Protein AF-A0A5D9CF40-F1 (afdb_monomer)

Foldseek 3Di:
DAEDAEEAEPVCLVVLLVVCVVPLADEYECARAAYYDVSVVVSVVVSVYHYDYDPCDHPVVPDDPPPNDPPPDD

Organism: NCBI:txid2606412

Solvent-accessible surface area (backbone atoms only — not comparable to full-atom values): 4499 Å² total; per-residue (Å²): 117,48,79,44,54,46,73,41,46,69,81,49,35,61,63,48,51,52,54,45,69,78,41,82,84,51,43,34,34,39,54,57,16,59,41,68,31,68,64,40,52,50,50,53,60,73,65,70,53,60,74,42,67,54,90,87,47,45,39,70,58,78,50,73,89,75,76,80,74,77,74,78,80,129

Sequence (74 aa):
MILLSGIASVEDAEPLLAALIDQPGCAIDVTGLDRAHLAIVQLLCAAGRPLVSKPGEGFLRDLPAIGLIQISPR

Secondary structure (DSSP, 8-state):
-EEEEEEE-STTHHHHHHHHHHSTT--EEEEEEEEE-HHHHHHHHHHTPPEE--TT-THHHHS--SS-------

Nearest PDB structures (foldseek):
  7vba-assembly1_E  TM=5.087E-01  e=2.176E+00  Homo sapiens
  7wbx-assembly1_E  TM=5.723E-01  e=2.842E+00  Komagataella phaffii

Radius of gyration: 11.72 Å; Cα contacts (8 Å, |Δi|>4): 91; chains: 1; bounding box: 25×29×28 Å

Mean predicted aligned error: 6.69 Å

pLDDT: mean 82.04, std 17.27, range [37.34, 97.38]

Structure (mmCIF, N/CA/C/O backbone):
data_AF-A0A5D9CF40-F1
#
_entry.id   AF-A0A5D9CF40-F1
#
loop_
_atom_site.group_PDB
_atom_site.id
_atom_site.type_symbol
_atom_site.label_atom_id
_atom_site.label_alt_id
_atom_site.label_comp_id
_atom_site.label_asym_id
_atom_site.label_entity_id
_atom_site.label_seq_id
_atom_site.pdbx_PDB_ins_code
_atom_site.Cartn_x
_atom_site.Cartn_y
_atom_site.Cartn_z
_atom_site.occupancy
_atom_site.B_iso_or_equiv
_atom_site.auth_seq_id
_atom_site.auth_comp_id
_atom_site.auth_asym_id
_atom_site.auth_atom_id
_atom_site.pdbx_PDB_model_num
ATOM 1 N N . MET A 1 1 ? -12.133 3.392 -2.950 1.00 84.19 1 MET A N 1
ATOM 2 C CA . MET A 1 1 ? -11.221 2.224 -2.951 1.00 84.19 1 MET A CA 1
ATOM 3 C C . MET A 1 1 ? -9.937 2.658 -3.628 1.00 84.19 1 MET A C 1
ATOM 5 O O . MET A 1 1 ? -10.041 3.331 -4.646 1.00 84.19 1 MET A O 1
ATOM 9 N N . ILE A 1 2 ? -8.769 2.334 -3.073 1.00 93.50 2 ILE A N 1
ATOM 10 C CA . ILE A 1 2 ? -7.473 2.588 -3.725 1.00 93.50 2 ILE A CA 1
ATOM 11 C C . ILE A 1 2 ? -7.065 1.304 -4.447 1.00 93.50 2 ILE A C 1
ATOM 13 O O . ILE A 1 2 ? -7.100 0.242 -3.834 1.00 93.50 2 ILE A O 1
ATOM 17 N N . LEU A 1 3 ? -6.715 1.392 -5.730 1.00 93.31 3 LEU A N 1
ATOM 18 C CA . LEU A 1 3 ? -6.274 0.253 -6.538 1.00 93.31 3 LEU A CA 1
ATOM 19 C C . LEU A 1 3 ? -4.780 0.386 -6.830 1.00 93.31 3 LEU A C 1
ATOM 21 O O . LEU A 1 3 ? -4.351 1.396 -7.382 1.00 93.31 3 LEU A O 1
ATOM 25 N N . LEU A 1 4 ? -4.013 -0.648 -6.498 1.00 93.06 4 LEU A N 1
ATOM 26 C CA . LEU A 1 4 ? -2.615 -0.792 -6.882 1.00 93.06 4 LEU A CA 1
ATOM 27 C C . LEU A 1 4 ? -2.490 -1.939 -7.886 1.00 93.06 4 LEU A C 1
ATOM 29 O O . LEU A 1 4 ? -3.005 -3.035 -7.666 1.00 93.06 4 LEU A O 1
ATOM 33 N N . SER A 1 5 ? -1.808 -1.682 -9.001 1.00 92.75 5 SER A N 1
ATOM 34 C CA . SER A 1 5 ? -1.632 -2.668 -10.068 1.00 92.75 5 SER A CA 1
ATOM 35 C C . SER A 1 5 ? -0.298 -2.506 -10.791 1.00 92.75 5 SER A C 1
ATOM 37 O O . SER A 1 5 ? 0.278 -1.420 -10.779 1.00 92.75 5 SER A O 1
ATOM 39 N N . GLY A 1 6 ? 0.189 -3.581 -11.413 1.00 92.31 6 GLY A N 1
ATOM 40 C CA . GLY A 1 6 ? 1.466 -3.615 -12.116 1.00 92.31 6 GLY A CA 1
ATOM 41 C C . GLY A 1 6 ? 2.651 -3.479 -11.163 1.00 92.31 6 GLY A C 1
ATOM 42 O O . GLY A 1 6 ? 2.747 -4.179 -10.154 1.00 92.31 6 GLY A O 1
ATOM 43 N N . ILE A 1 7 ? 3.567 -2.567 -11.478 1.00 92.44 7 ILE A N 1
ATOM 44 C CA . ILE A 1 7 ? 4.755 -2.295 -10.666 1.00 92.44 7 ILE A CA 1
ATOM 45 C C . ILE A 1 7 ? 4.566 -0.941 -9.984 1.00 92.44 7 ILE A C 1
ATOM 47 O O . ILE A 1 7 ? 4.562 0.081 -10.660 1.00 92.44 7 ILE A O 1
ATOM 51 N N . ALA A 1 8 ? 4.458 -0.938 -8.656 1.00 94.00 8 ALA A N 1
ATOM 52 C CA . ALA A 1 8 ? 4.465 0.285 -7.860 1.00 94.00 8 ALA A CA 1
ATOM 53 C C . ALA A 1 8 ? 5.911 0.653 -7.493 1.00 94.00 8 ALA A C 1
ATOM 55 O O . ALA A 1 8 ? 6.594 -0.069 -6.759 1.00 94.00 8 ALA A O 1
ATOM 56 N N . SER A 1 9 ? 6.391 1.762 -8.033 1.00 95.44 9 SER A N 1
ATOM 57 C CA . SER A 1 9 ? 7.746 2.282 -7.870 1.00 95.44 9 SER A CA 1
A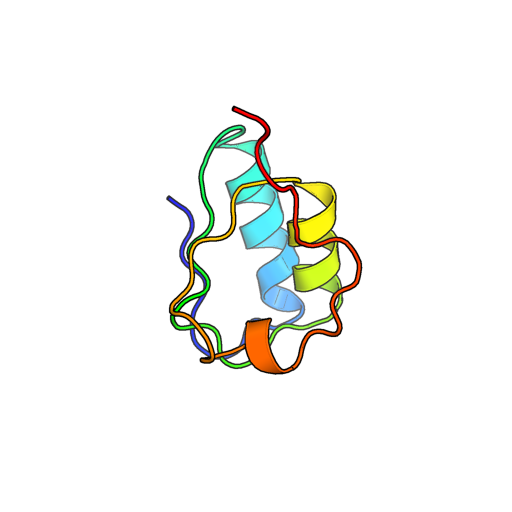TOM 58 C C . SER A 1 9 ? 7.857 3.222 -6.659 1.00 95.44 9 SER A C 1
ATOM 60 O O . SER A 1 9 ? 6.912 3.398 -5.895 1.00 95.44 9 SER A O 1
ATOM 62 N N . VAL A 1 10 ? 9.032 3.821 -6.442 1.00 96.06 10 VAL A N 1
ATOM 63 C CA . VAL A 1 10 ? 9.202 4.847 -5.396 1.00 96.06 10 VAL A CA 1
ATOM 64 C C . VAL A 1 10 ? 8.455 6.145 -5.726 1.00 96.06 10 VAL A C 1
ATOM 66 O O . VAL A 1 10 ? 8.010 6.833 -4.813 1.00 96.06 10 VAL A O 1
ATOM 69 N N . GLU A 1 11 ? 8.279 6.456 -7.011 1.00 97.38 11 GLU A N 1
ATOM 70 C CA . GLU A 1 11 ? 7.615 7.678 -7.487 1.00 97.38 11 GLU A CA 1
ATOM 71 C C . GLU A 1 11 ? 6.114 7.668 -7.160 1.00 97.38 11 GLU A C 1
ATOM 73 O O . GLU A 1 11 ? 5.507 8.714 -6.950 1.00 97.38 11 GLU A O 1
ATOM 78 N N . ASP A 1 12 ? 5.535 6.475 -7.003 1.00 96.50 12 ASP A N 1
ATOM 79 C CA . ASP A 1 12 ? 4.128 6.281 -6.647 1.00 96.50 12 ASP A CA 1
ATOM 80 C C . ASP A 1 12 ? 3.846 6.496 -5.147 1.00 96.50 12 ASP A C 1
ATOM 82 O O . ASP A 1 12 ? 2.687 6.514 -4.725 1.00 96.50 12 ASP A O 1
ATOM 86 N N . ALA A 1 13 ? 4.883 6.672 -4.317 1.00 96.25 13 ALA A N 1
ATOM 87 C CA . ALA A 1 13 ? 4.734 6.769 -2.865 1.00 96.25 13 ALA A CA 1
ATOM 88 C C . ALA A 1 13 ? 4.025 8.055 -2.423 1.00 96.25 13 ALA A C 1
ATOM 90 O O . ALA A 1 13 ? 3.161 8.014 -1.548 1.00 96.25 13 ALA A O 1
ATOM 91 N N . GLU A 1 14 ? 4.360 9.192 -3.028 1.00 97.25 14 GLU A N 1
ATOM 92 C CA . GLU A 1 14 ? 3.727 10.471 -2.701 1.00 97.25 14 GLU A CA 1
ATOM 93 C C . GLU A 1 14 ? 2.246 10.514 -3.134 1.00 97.25 14 GLU A C 1
ATOM 95 O O . GLU A 1 14 ? 1.400 10.803 -2.280 1.00 97.25 14 GLU A O 1
ATOM 100 N N . PRO A 1 15 ? 1.879 10.129 -4.378 1.00 95.88 15 PRO A N 1
ATOM 101 C CA . PRO A 1 15 ? 0.477 9.983 -4.771 1.00 95.88 15 PRO A CA 1
ATOM 102 C C . PRO A 1 15 ? -0.308 9.025 -3.869 1.00 95.88 15 PRO A C 1
ATOM 104 O O . PRO A 1 15 ? -1.447 9.316 -3.493 1.00 95.88 15 PRO A O 1
ATOM 107 N N . LEU A 1 16 ? 0.298 7.897 -3.481 1.00 95.69 16 LEU A N 1
ATOM 108 C CA . LEU A 1 16 ? -0.329 6.943 -2.572 1.00 95.69 16 LEU A CA 1
ATOM 109 C C . LEU A 1 16 ? -0.569 7.562 -1.192 1.00 95.69 16 LEU A C 1
ATOM 111 O O . LEU A 1 16 ? -1.674 7.449 -0.667 1.00 95.69 16 LEU A O 1
ATOM 115 N N . LEU A 1 17 ? 0.421 8.237 -0.607 1.00 96.25 17 LEU A N 1
ATOM 116 C CA . LEU A 1 17 ? 0.272 8.892 0.693 1.00 96.25 17 LEU A CA 1
ATOM 117 C C . LEU A 1 17 ? -0.849 9.939 0.670 1.00 96.25 17 LEU A C 1
ATOM 119 O O . LEU A 1 17 ? -1.675 9.962 1.583 1.00 96.25 17 LEU A O 1
ATOM 123 N N . ALA A 1 18 ? -0.922 10.754 -0.384 1.00 96.81 18 ALA A N 1
ATOM 124 C CA . ALA A 1 18 ? -1.993 11.731 -0.554 1.00 96.81 18 ALA A CA 1
ATOM 125 C C . ALA A 1 18 ? -3.375 11.055 -0.602 1.00 96.81 18 ALA A C 1
ATOM 127 O O . ALA A 1 18 ? -4.282 11.449 0.133 1.00 96.81 18 ALA A O 1
ATOM 128 N N . ALA A 1 19 ? -3.522 9.984 -1.390 1.00 95.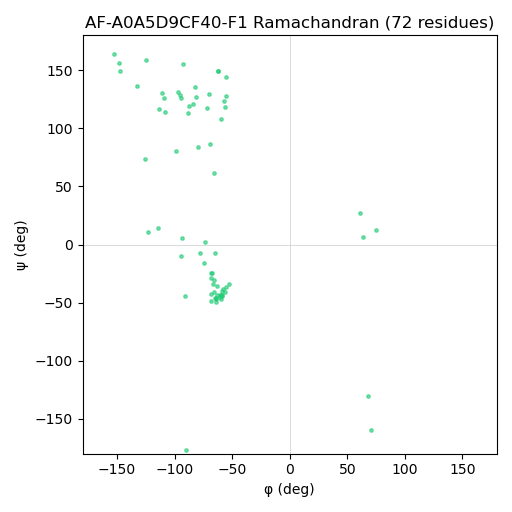75 19 ALA A N 1
ATOM 129 C CA . ALA A 1 19 ? -4.767 9.220 -1.476 1.00 95.75 19 ALA A CA 1
ATOM 130 C C . ALA A 1 19 ? -5.147 8.550 -0.145 1.00 95.75 19 ALA A C 1
ATOM 132 O O . ALA A 1 19 ? -6.327 8.461 0.205 1.00 95.75 19 ALA A O 1
ATOM 133 N N . LEU A 1 20 ? -4.155 8.084 0.620 1.00 94.56 20 LEU A N 1
ATOM 134 C CA . LEU A 1 20 ? -4.379 7.540 1.953 1.00 94.56 20 LEU A CA 1
ATOM 135 C C . LEU A 1 20 ? -4.916 8.640 2.882 1.00 94.56 20 LEU A C 1
ATOM 137 O O . LEU A 1 20 ? -5.948 8.437 3.518 1.00 94.56 20 LEU A O 1
ATOM 141 N N . ILE A 1 21 ? -4.285 9.811 2.935 1.00 94.81 21 ILE A N 1
ATOM 142 C CA . ILE A 1 21 ? -4.730 10.917 3.799 1.00 94.81 21 ILE A CA 1
ATOM 143 C C . ILE A 1 21 ? -6.161 11.359 3.460 1.00 94.81 21 ILE A C 1
ATOM 145 O O . ILE A 1 21 ? -6.969 11.533 4.370 1.00 94.81 21 ILE A O 1
ATOM 149 N N . ASP A 1 22 ? -6.486 11.480 2.172 1.00 96.00 22 ASP A N 1
ATOM 150 C CA . ASP A 1 22 ? -7.797 11.945 1.700 1.00 96.00 22 ASP A CA 1
ATOM 151 C C . ASP A 1 22 ? -8.945 10.975 2.047 1.00 96.00 22 ASP A C 1
ATOM 153 O O . ASP A 1 22 ? -10.075 11.383 2.307 1.00 96.00 22 ASP A O 1
ATOM 157 N N . GLN A 1 23 ? -8.660 9.669 2.114 1.00 92.12 23 GLN A N 1
ATOM 158 C CA . GLN A 1 23 ? -9.677 8.635 2.331 1.00 92.12 23 GLN A CA 1
ATOM 159 C C . GLN A 1 23 ? -9.336 7.721 3.525 1.00 92.12 23 GLN A C 1
ATOM 161 O O . GLN A 1 23 ? -8.983 6.556 3.316 1.00 92.12 23 GLN A O 1
ATOM 166 N N . PRO A 1 24 ? -9.466 8.179 4.787 1.00 83.75 24 PRO A N 1
ATOM 167 C CA . PRO A 1 24 ? -8.883 7.522 5.967 1.00 83.75 24 PRO A CA 1
ATOM 168 C C . PRO A 1 24 ? -9.413 6.121 6.348 1.00 83.75 24 PRO A C 1
ATOM 170 O O . PRO A 1 24 ? -8.819 5.479 7.204 1.00 83.75 24 PRO A O 1
ATOM 173 N N . GLY A 1 25 ? -10.462 5.591 5.713 1.00 87.94 25 GLY A N 1
ATOM 174 C CA . GLY A 1 25 ? -11.004 4.242 5.992 1.00 87.94 25 GLY A CA 1
ATOM 175 C C . GLY A 1 25 ? -11.058 3.313 4.777 1.00 87.94 25 GLY A C 1
ATOM 176 O O . GLY A 1 25 ? -11.730 2.285 4.792 1.00 87.94 25 GLY A O 1
ATOM 177 N N . CYS A 1 26 ? -10.422 3.710 3.681 1.00 90.06 26 CYS A N 1
ATOM 178 C CA . CYS A 1 26 ? -10.609 3.085 2.383 1.00 90.06 26 CYS A CA 1
ATOM 179 C C . CYS A 1 26 ? -9.782 1.800 2.234 1.00 90.06 26 CYS A C 1
ATOM 181 O O . CYS A 1 26 ? -8.566 1.831 2.418 1.00 90.06 26 CYS A O 1
ATOM 183 N N . ALA A 1 27 ? -10.427 0.688 1.868 1.00 91.56 27 ALA A N 1
ATOM 184 C CA . ALA A 1 27 ? -9.728 -0.554 1.538 1.00 91.56 27 ALA A CA 1
ATOM 185 C C . ALA A 1 27 ? -8.809 -0.374 0.318 1.00 91.56 27 ALA A C 1
ATOM 187 O O . ALA A 1 27 ? -9.098 0.425 -0.587 1.00 91.56 27 ALA A O 1
ATOM 188 N N . ILE A 1 28 ? -7.717 -1.138 0.304 1.00 92.62 28 ILE A N 1
ATOM 189 C CA . ILE A 1 28 ? -6.696 -1.094 -0.742 1.00 92.62 28 ILE A CA 1
ATOM 190 C C . ILE A 1 28 ? -6.721 -2.421 -1.491 1.00 92.62 28 ILE A C 1
ATOM 192 O O . ILE A 1 28 ? -6.455 -3.471 -0.910 1.00 92.62 28 ILE A O 1
ATOM 196 N N . ASP A 1 29 ? -7.048 -2.377 -2.774 1.00 91.38 29 ASP A N 1
ATOM 197 C CA . ASP A 1 29 ? -7.006 -3.540 -3.652 1.00 91.38 29 ASP A CA 1
ATOM 198 C C . ASP A 1 29 ? -5.605 -3.673 -4.254 1.00 91.38 29 ASP A C 1
ATOM 200 O O . ASP A 1 29 ? -5.121 -2.770 -4.938 1.00 91.38 29 ASP A O 1
ATOM 204 N N . VAL A 1 30 ? -4.954 -4.800 -3.970 1.00 91.19 30 VAL A N 1
ATOM 205 C CA . VAL A 1 30 ? -3.618 -5.157 -4.466 1.00 91.19 30 VAL A CA 1
ATOM 206 C C . VAL A 1 30 ? -3.661 -6.379 -5.387 1.00 91.19 30 VAL A C 1
ATOM 208 O O . VAL A 1 30 ? -2.628 -6.977 -5.673 1.00 91.19 30 VAL A O 1
ATOM 211 N N . THR A 1 31 ? -4.846 -6.773 -5.862 1.00 89.25 31 THR A N 1
ATOM 212 C CA . THR A 1 31 ? -5.044 -7.979 -6.682 1.00 8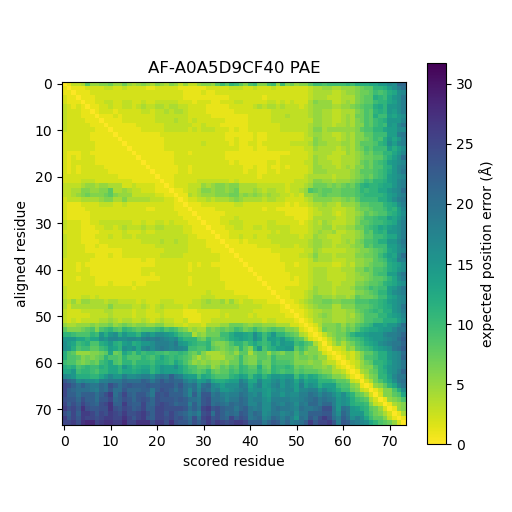9.25 31 THR A CA 1
ATOM 213 C C . THR A 1 31 ? -4.214 -7.962 -7.963 1.00 89.25 31 THR A C 1
ATOM 215 O O . THR A 1 31 ? -3.720 -9.002 -8.382 1.00 89.25 31 THR A O 1
ATOM 218 N N . GLY A 1 32 ? -4.075 -6.796 -8.595 1.00 89.25 32 GLY A N 1
ATOM 219 C CA . GLY A 1 32 ? -3.304 -6.636 -9.828 1.00 89.25 32 GLY A CA 1
ATOM 220 C C . GLY A 1 32 ? -1.856 -6.208 -9.607 1.00 89.25 32 GLY A C 1
ATOM 221 O O . GLY A 1 32 ? -1.200 -5.852 -10.579 1.00 89.25 32 GLY A O 1
ATOM 222 N N . LEU A 1 33 ? -1.387 -6.125 -8.359 1.00 90.94 33 LEU A N 1
ATOM 223 C CA . LEU A 1 33 ? -0.051 -5.636 -8.032 1.00 90.94 33 LEU A CA 1
ATOM 224 C C . LEU A 1 33 ? 0.959 -6.777 -8.173 1.00 90.94 33 LEU A C 1
ATOM 226 O O . LEU A 1 33 ? 0.855 -7.789 -7.483 1.00 90.94 33 LEU A O 1
ATOM 230 N N . ASP A 1 34 ? 1.955 -6.595 -9.033 1.00 89.62 34 ASP A N 1
ATOM 231 C CA . ASP A 1 34 ? 3.010 -7.576 -9.291 1.00 89.62 34 ASP A CA 1
ATOM 232 C C . ASP A 1 34 ? 4.206 -7.357 -8.362 1.00 89.62 34 ASP A C 1
ATOM 234 O O . ASP A 1 34 ? 4.766 -8.302 -7.808 1.00 89.62 34 ASP A O 1
ATOM 238 N N . ARG A 1 35 ? 4.617 -6.094 -8.190 1.00 88.62 35 ARG A N 1
ATOM 239 C CA . ARG A 1 35 ? 5.748 -5.694 -7.343 1.00 88.62 35 ARG A CA 1
ATOM 240 C C . ARG A 1 35 ? 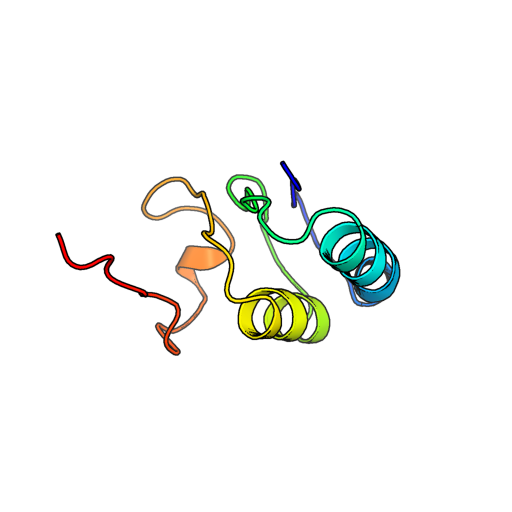5.508 -4.331 -6.724 1.00 88.62 35 ARG A C 1
ATOM 242 O O . ARG A 1 35 ? 4.915 -3.457 -7.349 1.00 88.62 35 ARG A O 1
ATOM 249 N N . ALA A 1 36 ? 6.059 -4.131 -5.534 1.00 91.25 36 ALA A N 1
ATOM 250 C CA . ALA A 1 36 ? 6.049 -2.840 -4.871 1.00 91.25 36 ALA A CA 1
ATOM 251 C C . ALA A 1 36 ? 7.437 -2.489 -4.342 1.00 91.25 36 ALA A C 1
ATOM 253 O O . ALA A 1 36 ? 8.122 -3.318 -3.737 1.00 91.25 36 ALA A O 1
ATOM 254 N N . HIS A 1 37 ? 7.836 -1.239 -4.542 1.00 93.69 37 HIS A N 1
ATOM 255 C CA . HIS A 1 37 ? 8.986 -0.659 -3.871 1.00 93.69 37 HIS A CA 1
ATOM 256 C C . HIS A 1 37 ? 8.761 -0.640 -2.350 1.00 93.69 37 HIS A C 1
ATOM 258 O O . HIS A 1 37 ? 7.634 -0.478 -1.884 1.00 93.69 37 HIS A O 1
ATOM 264 N N . LEU A 1 38 ? 9.832 -0.750 -1.556 1.00 90.69 38 LEU A N 1
ATOM 265 C CA . LEU A 1 38 ? 9.740 -0.835 -0.091 1.00 90.69 38 LEU A CA 1
ATOM 266 C C . LEU A 1 38 ? 8.960 0.335 0.538 1.00 90.69 38 LEU A C 1
ATOM 268 O O . LEU A 1 38 ? 8.205 0.125 1.481 1.00 90.69 38 LEU A O 1
ATOM 272 N N . ALA A 1 39 ? 9.091 1.544 -0.014 1.00 94.75 39 ALA A N 1
ATOM 273 C CA . ALA A 1 39 ? 8.336 2.721 0.428 1.00 94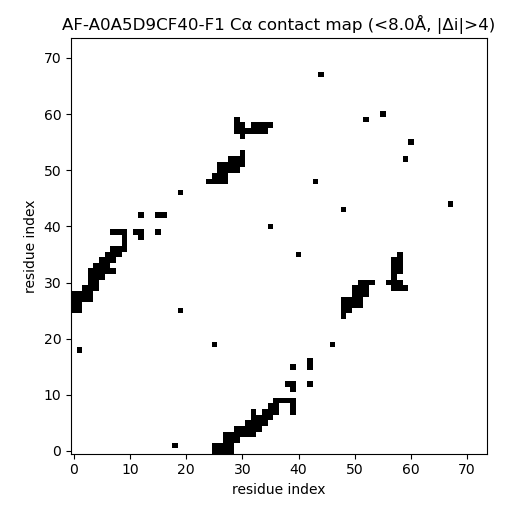.75 39 ALA A CA 1
ATOM 274 C C . ALA A 1 39 ? 6.810 2.524 0.323 1.00 94.75 39 ALA A C 1
ATOM 276 O O . ALA A 1 39 ? 6.072 2.893 1.233 1.00 94.75 39 ALA A O 1
ATOM 277 N N . ILE A 1 40 ? 6.339 1.876 -0.747 1.00 94.69 40 ILE A N 1
ATOM 278 C CA . ILE A 1 40 ? 4.924 1.530 -0.926 1.00 94.69 40 ILE A CA 1
ATOM 279 C C . ILE A 1 40 ? 4.494 0.551 0.164 1.00 94.69 40 ILE A C 1
ATOM 281 O O . ILE A 1 40 ? 3.486 0.770 0.825 1.00 94.69 40 ILE A O 1
ATOM 285 N N . VAL A 1 41 ? 5.298 -0.484 0.424 1.00 91.38 41 VAL A N 1
ATOM 286 C CA . VAL A 1 41 ? 5.022 -1.468 1.485 1.00 91.38 41 VAL A CA 1
ATOM 287 C C . VAL A 1 41 ? 4.927 -0.797 2.856 1.00 91.38 41 VAL A C 1
ATOM 289 O O . VAL A 1 41 ? 4.003 -1.072 3.616 1.00 91.38 41 VAL A O 1
ATOM 292 N N . GLN A 1 42 ? 5.844 0.123 3.160 1.00 91.81 42 GLN A N 1
ATOM 293 C CA . GLN A 1 42 ? 5.837 0.887 4.407 1.00 91.81 42 GLN A CA 1
ATOM 294 C C . GLN A 1 42 ? 4.564 1.721 4.556 1.00 91.81 42 GLN A C 1
ATOM 296 O O . GLN A 1 42 ? 3.970 1.711 5.631 1.00 91.81 42 GLN A O 1
ATOM 301 N N . LEU A 1 43 ? 4.115 2.389 3.489 1.00 93.50 43 LEU A N 1
ATOM 302 C CA . LEU A 1 43 ? 2.859 3.141 3.490 1.00 93.50 43 LEU A CA 1
ATOM 303 C C . LEU A 1 43 ? 1.646 2.234 3.708 1.00 93.50 43 LEU A C 1
ATOM 305 O O . LEU A 1 43 ? 0.784 2.572 4.516 1.00 93.50 43 LEU A O 1
ATOM 309 N N . LEU A 1 44 ? 1.589 1.072 3.051 1.00 91.06 44 LEU A N 1
ATOM 310 C CA . LEU A 1 44 ? 0.508 0.099 3.241 1.00 91.06 44 LEU A CA 1
ATOM 311 C C . LEU A 1 44 ? 0.448 -0.402 4.692 1.00 91.06 44 LEU A C 1
ATOM 313 O O . LEU A 1 44 ? -0.626 -0.417 5.294 1.00 91.06 44 LEU A O 1
ATOM 317 N N . CYS A 1 45 ? 1.600 -0.747 5.273 1.00 88.44 45 CYS A N 1
ATOM 318 C CA . CYS A 1 45 ? 1.700 -1.173 6.667 1.00 88.44 45 CYS A CA 1
ATOM 319 C C . CYS A 1 45 ? 1.327 -0.048 7.643 1.00 88.44 45 CYS A C 1
ATOM 321 O O . CYS A 1 45 ? 0.559 -0.276 8.574 1.00 88.44 45 CYS A O 1
ATOM 323 N N . ALA A 1 46 ? 1.839 1.167 7.426 1.00 91.00 46 ALA A N 1
ATOM 324 C CA . ALA A 1 46 ? 1.574 2.325 8.280 1.00 91.00 46 ALA A CA 1
ATOM 325 C C . ALA A 1 46 ? 0.108 2.771 8.222 1.00 91.00 46 ALA A C 1
ATOM 327 O O . ALA A 1 46 ? -0.443 3.218 9.225 1.00 91.00 46 ALA A O 1
ATOM 328 N N . ALA A 1 47 ? -0.536 2.625 7.063 1.00 91.12 47 ALA A N 1
ATOM 329 C CA . ALA A 1 47 ? -1.946 2.938 6.899 1.00 91.12 47 ALA A CA 1
ATOM 330 C C . ALA A 1 47 ? -2.858 1.974 7.675 1.00 91.12 47 ALA A C 1
ATOM 332 O O . ALA A 1 47 ? -3.990 2.347 7.981 1.00 91.12 47 ALA A O 1
ATOM 333 N N . GLY A 1 48 ? -2.394 0.749 7.965 1.00 87.19 48 GLY A N 1
ATOM 334 C CA . GLY A 1 48 ? -3.125 -0.241 8.764 1.00 87.19 48 GLY A CA 1
ATOM 335 C C . GLY A 1 48 ? -4.471 -0.654 8.165 1.00 87.19 48 GLY A C 1
ATOM 336 O O . GLY A 1 48 ? -5.398 -0.992 8.899 1.00 87.19 48 GLY A O 1
ATOM 337 N N . ARG A 1 49 ? -4.616 -0.568 6.837 1.00 87.19 49 ARG A N 1
ATOM 338 C CA . ARG A 1 49 ? -5.906 -0.739 6.153 1.00 87.19 49 ARG A CA 1
ATOM 339 C C . ARG A 1 49 ? -6.139 -2.172 5.704 1.00 87.19 49 ARG A C 1
ATOM 341 O O . ARG A 1 49 ? -5.174 -2.883 5.423 1.00 87.19 49 ARG A O 1
ATOM 348 N N . PRO A 1 50 ? -7.410 -2.576 5.533 1.00 87.88 50 PRO A N 1
ATOM 349 C CA . PRO A 1 50 ? -7.725 -3.834 4.877 1.00 87.88 50 PRO A CA 1
ATOM 350 C C . PRO A 1 50 ? -7.129 -3.877 3.465 1.00 87.88 50 PRO A C 1
ATOM 352 O O . PRO A 1 50 ? -7.419 -3.006 2.637 1.00 87.88 50 PRO A O 1
ATOM 355 N N . LEU A 1 51 ? -6.320 -4.906 3.203 1.00 88.31 51 LEU A N 1
ATOM 356 C CA . LEU A 1 51 ? -5.837 -5.238 1.867 1.00 88.31 51 LEU A CA 1
ATOM 357 C C . LEU A 1 51 ? -6.766 -6.282 1.242 1.00 88.31 51 LEU A C 1
ATOM 359 O O . LEU A 1 51 ? -7.009 -7.340 1.824 1.00 88.31 51 LEU A O 1
ATOM 363 N N . VAL A 1 52 ? -7.274 -5.991 0.049 1.00 88.75 52 VAL A N 1
ATOM 364 C CA . VAL A 1 52 ? -8.051 -6.922 -0.772 1.00 88.75 52 VAL A CA 1
ATOM 365 C C . VAL A 1 52 ? -7.115 -7.557 -1.794 1.00 88.75 52 VAL A C 1
ATOM 367 O O . VAL A 1 52 ? -6.338 -6.866 -2.449 1.00 88.75 52 VAL A O 1
ATOM 370 N N . SER A 1 53 ? -7.167 -8.882 -1.913 1.00 82.88 53 SER A N 1
ATOM 371 C CA . SER A 1 53 ? -6.363 -9.643 -2.871 1.00 82.88 53 SER A CA 1
ATOM 372 C C . SER A 1 53 ? -7.057 -10.941 -3.273 1.00 82.88 53 SER A C 1
ATOM 374 O O . SER A 1 53 ? -7.967 -11.415 -2.582 1.00 82.88 53 SER A O 1
ATOM 376 N N . LYS A 1 54 ? -6.595 -11.551 -4.369 1.00 76.62 54 LYS A N 1
ATOM 377 C CA . LYS A 1 54 ? -6.913 -12.947 -4.683 1.00 76.62 54 LYS A CA 1
ATOM 378 C C . LYS A 1 54 ? -5.976 -13.890 -3.912 1.00 76.62 54 LYS A C 1
ATOM 380 O O . LYS A 1 54 ? -4.768 -13.652 -3.896 1.00 76.62 54 LYS A O 1
ATOM 385 N N . PRO A 1 55 ? -6.496 -14.974 -3.303 1.00 63.53 55 PRO A N 1
ATOM 386 C CA . PRO A 1 55 ? -5.669 -15.943 -2.592 1.00 63.53 55 PRO A CA 1
ATOM 387 C C . PRO A 1 55 ? -4.550 -16.509 -3.470 1.00 63.53 55 PRO A C 1
ATOM 389 O O . PRO A 1 55 ? -4.806 -17.038 -4.548 1.00 63.5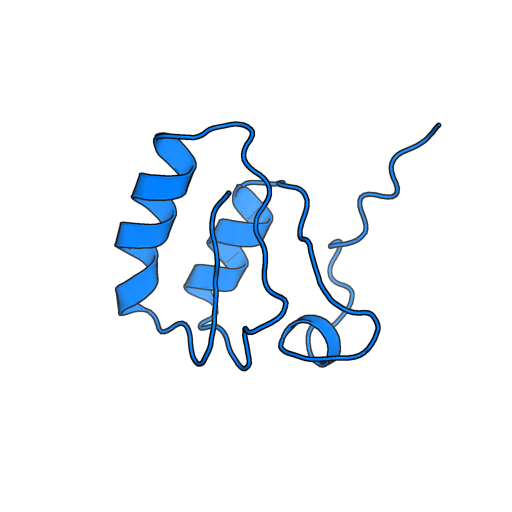3 55 PRO A O 1
ATOM 392 N N . GLY A 1 56 ? -3.314 -16.440 -2.974 1.00 60.84 56 GLY A N 1
ATOM 393 C CA . GLY A 1 56 ? -2.167 -17.100 -3.591 1.00 60.84 56 GLY A CA 1
ATOM 394 C C . GLY A 1 56 ? -1.630 -16.450 -4.866 1.00 60.84 56 GLY A C 1
ATOM 395 O O . GLY A 1 56 ? -0.804 -17.082 -5.515 1.00 60.84 56 GLY A O 1
ATOM 396 N N . GLU A 1 57 ? -2.023 -15.231 -5.237 1.00 65.56 57 GLU A N 1
ATOM 397 C CA . GLU A 1 57 ? -1.517 -14.528 -6.429 1.00 65.56 57 GLU A CA 1
ATOM 398 C C . GLU A 1 57 ? -0.939 -13.141 -6.101 1.00 65.56 57 GLU A C 1
ATOM 400 O O . GLU A 1 57 ? -1.247 -12.546 -5.068 1.00 65.56 57 GLU A O 1
ATOM 405 N N . GLY A 1 58 ? -0.093 -12.640 -7.008 1.00 68.06 58 GLY A N 1
ATOM 406 C CA . GLY A 1 58 ? 0.437 -11.275 -6.984 1.00 68.06 58 GLY A CA 1
ATOM 407 C C . GLY A 1 58 ? 1.448 -10.987 -5.872 1.00 68.06 58 GLY A C 1
ATOM 408 O O . GLY A 1 58 ? 2.054 -11.883 -5.283 1.00 68.06 58 GLY A O 1
ATOM 409 N N . PHE A 1 59 ? 1.605 -9.700 -5.579 1.00 74.81 59 PHE A N 1
ATOM 410 C CA . PHE A 1 59 ? 2.558 -9.121 -4.632 1.00 74.81 59 PHE A CA 1
ATOM 411 C C . PHE A 1 59 ? 2.516 -9.743 -3.225 1.00 74.81 59 PHE A C 1
ATOM 413 O O . PHE A 1 59 ? 3.552 -9.875 -2.575 1.00 74.81 59 PHE A O 1
ATOM 420 N N . LEU A 1 60 ?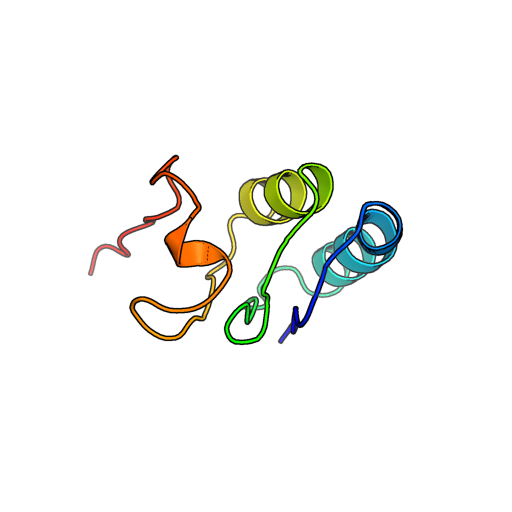 1.339 -10.168 -2.752 1.00 71.25 60 LEU A N 1
ATOM 421 C CA . LEU A 1 60 ? 1.193 -10.758 -1.417 1.00 71.25 60 LEU A CA 1
ATOM 422 C C . LEU A 1 60 ? 1.731 -12.194 -1.309 1.00 71.25 60 LEU A C 1
ATOM 424 O O . LEU A 1 60 ? 1.929 -12.664 -0.192 1.00 71.25 60 LEU A O 1
ATOM 428 N N . ARG A 1 61 ? 1.979 -12.894 -2.428 1.00 69.88 61 ARG A N 1
ATOM 429 C CA . ARG A 1 61 ? 2.584 -14.239 -2.417 1.00 69.88 61 ARG A CA 1
ATOM 430 C C . ARG A 1 61 ? 4.022 -14.203 -1.898 1.00 69.88 61 ARG A C 1
ATOM 432 O O . ARG A 1 61 ? 4.421 -15.094 -1.153 1.00 69.88 61 ARG A O 1
ATOM 439 N N . ASP A 1 62 ? 4.774 -13.187 -2.309 1.00 66.44 62 ASP A N 1
ATOM 440 C CA . ASP A 1 62 ? 6.216 -13.084 -2.058 1.00 66.44 62 ASP A CA 1
ATOM 441 C C . ASP A 1 62 ? 6.541 -12.260 -0.807 1.00 66.44 62 ASP A C 1
ATOM 443 O O . ASP A 1 62 ? 7.685 -12.233 -0.347 1.00 66.44 62 ASP A O 1
ATOM 447 N N . LEU A 1 63 ? 5.540 -11.592 -0.231 1.00 65.94 63 LEU A N 1
ATOM 448 C CA . LEU A 1 63 ? 5.695 -10.930 1.051 1.00 65.94 63 LEU A CA 1
ATOM 449 C C . LEU A 1 63 ? 5.768 -11.990 2.159 1.00 65.94 63 LEU A C 1
ATOM 451 O O . LEU A 1 63 ? 4.784 -12.701 2.386 1.00 65.94 63 LEU A O 1
ATOM 455 N N . PRO A 1 64 ? 6.888 -12.093 2.903 1.00 56.53 64 PRO A N 1
ATOM 456 C CA . PRO A 1 64 ? 6.885 -12.866 4.135 1.00 56.53 64 PRO A CA 1
ATOM 457 C C . PRO A 1 64 ? 5.772 -12.313 5.025 1.00 56.53 64 PRO A C 1
ATOM 459 O O . PRO A 1 64 ? 5.527 -11.106 5.016 1.00 56.53 64 PRO A O 1
ATOM 462 N N . ALA A 1 65 ? 5.100 -13.185 5.780 1.00 55.81 65 ALA A N 1
ATOM 463 C CA . ALA A 1 65 ? 4.035 -12.829 6.716 1.00 55.81 65 ALA A CA 1
ATOM 464 C C . ALA A 1 65 ? 4.569 -11.971 7.885 1.00 55.81 65 ALA A C 1
ATOM 466 O O . ALA A 1 65 ? 4.532 -12.357 9.048 1.00 55.81 65 ALA A O 1
ATOM 467 N N . ILE A 1 66 ? 5.099 -10.791 7.585 1.00 45.91 66 ILE A N 1
ATOM 468 C CA . ILE A 1 66 ? 5.433 -9.738 8.525 1.00 45.91 66 ILE A CA 1
ATOM 469 C C . ILE A 1 66 ? 4.101 -9.053 8.819 1.00 45.91 66 ILE A C 1
ATOM 471 O O . ILE A 1 66 ? 3.699 -8.110 8.150 1.00 45.91 66 ILE A O 1
ATOM 475 N N . GLY A 1 67 ? 3.352 -9.623 9.762 1.00 51.53 67 GLY A N 1
ATOM 476 C C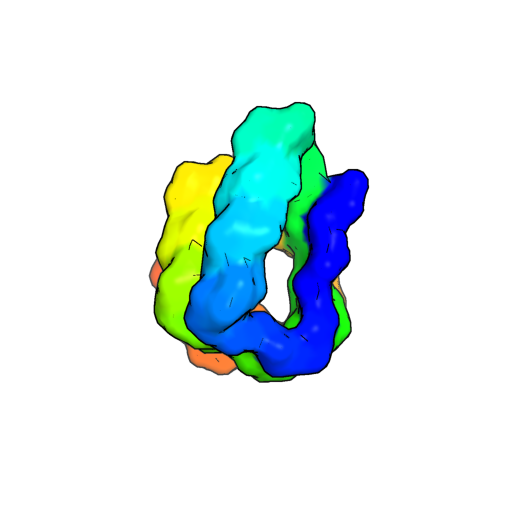A . GLY A 1 67 ? 2.247 -8.956 10.456 1.00 51.53 67 GLY A CA 1
ATOM 477 C C . GLY A 1 67 ? 1.024 -8.521 9.635 1.00 51.53 67 GLY A C 1
ATOM 478 O O . GLY A 1 67 ? 0.144 -7.890 10.209 1.00 51.53 67 GLY A O 1
ATOM 479 N N . LEU A 1 68 ? 0.911 -8.859 8.345 1.00 49.75 68 LEU A N 1
ATOM 480 C CA . LEU A 1 68 ? -0.219 -8.450 7.487 1.00 49.75 68 LEU A CA 1
ATOM 481 C C . LEU A 1 68 ? -1.539 -9.193 7.761 1.00 49.75 68 LEU A C 1
ATOM 483 O O . LEU A 1 68 ? -2.544 -8.934 7.104 1.00 49.75 68 LEU A O 1
ATOM 487 N N . ILE A 1 69 ? -1.573 -10.088 8.749 1.00 46.16 69 ILE A N 1
ATOM 488 C CA . ILE A 1 69 ? -2.807 -10.739 9.182 1.00 46.16 69 ILE A CA 1
ATOM 489 C C . ILE A 1 69 ? -3.328 -10.019 10.432 1.00 46.16 69 ILE A C 1
ATOM 491 O O . ILE A 1 69 ? -3.175 -10.491 11.556 1.00 46.16 69 ILE A O 1
ATOM 495 N N . GLN A 1 70 ? -3.998 -8.881 10.245 1.00 46.91 70 GLN A N 1
ATOM 496 C CA . GLN A 1 70 ? -5.073 -8.515 11.168 1.00 46.91 70 GLN A CA 1
ATOM 497 C C . GLN A 1 70 ? -6.213 -9.513 10.919 1.00 46.91 70 GLN A C 1
ATOM 499 O O . GLN A 1 70 ? -7.091 -9.285 10.088 1.00 46.91 70 GLN A O 1
ATOM 504 N N . ILE A 1 71 ? -6.166 -10.665 11.599 1.00 44.34 71 ILE A N 1
ATOM 505 C CA . ILE A 1 71 ? -7.346 -11.517 11.758 1.00 44.34 71 ILE A CA 1
ATOM 506 C C . ILE A 1 71 ? -8.357 -10.630 12.480 1.00 44.34 71 ILE A C 1
ATOM 508 O O . ILE A 1 71 ? -8.162 -10.320 13.652 1.00 44.34 71 ILE A O 1
ATOM 512 N N . SER A 1 72 ? -9.398 -10.178 11.779 1.00 37.34 72 SER A N 1
ATOM 513 C CA . SER A 1 72 ? -10.549 -9.570 12.447 1.00 37.34 72 SER A CA 1
ATOM 514 C C . SER A 1 72 ? -11.091 -10.584 13.456 1.00 37.34 72 SER A C 1
ATOM 516 O O . SER A 1 72 ? -11.500 -11.671 13.029 1.00 37.34 72 SER A O 1
ATOM 518 N N . PRO A 1 73 ? -11.095 -10.287 14.767 1.00 40.50 73 PRO A N 1
ATOM 519 C CA . PRO A 1 73 ? -11.864 -11.089 15.692 1.00 40.50 73 PRO A CA 1
ATOM 520 C C . PRO A 1 73 ? -13.339 -10.798 15.406 1.00 40.50 73 PRO A C 1
ATOM 522 O O . PRO A 1 73 ? -13.746 -9.642 15.267 1.00 40.50 73 PRO A O 1
ATOM 525 N N . ARG A 1 74 ? -14.117 -11.866 15.242 1.00 39.38 74 ARG A N 1
A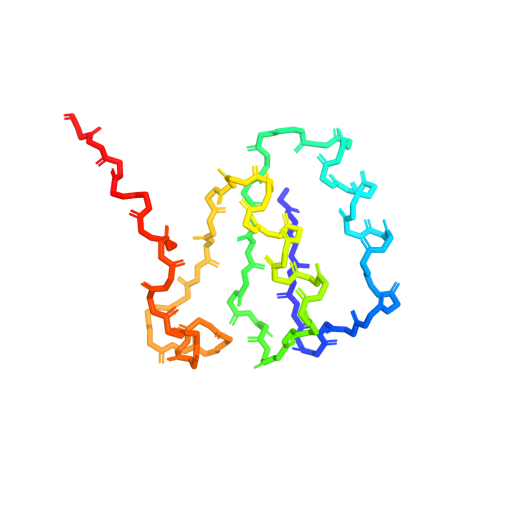TOM 526 C CA . ARG A 1 74 ? -15.562 -11.791 15.448 1.00 39.38 74 ARG A CA 1
ATOM 527 C C . ARG A 1 74 ? -15.856 -11.563 16.921 1.00 39.38 74 ARG A C 1
ATOM 529 O O . ARG A 1 74 ? -15.079 -12.098 17.744 1.00 39.38 74 ARG A O 1
#